Protein AF-A0A168DF14-F1 (afdb_monomer_lite)

Secondary structure (DSSP, 8-state):
-------TT-EEEEE----S-----EEEEEEESS---TTS---GGGEEEEEEEE-----GGGS--PPPSEEEEEPPP--SS---B-

pLDDT: mean 93.01, std 5.53, range [53.84, 97.69]

Radius of gyration: 15.3 Å; chains: 1; bounding box: 39×27×36 Å

Foldseek 3Di:
DDADDDDAFDKDKAFDDDPDWDQAQWDWKWKFQAADDPVDDDDPVRIDTDDIDGHPDDDSVVDRRTDDGMDIDTHHDHDPHHMDMD

Sequence (86 aa):
HHVHKVKVGDKFDIHWDYTMAHKTLGYTYVITDHPTDFSQRLTFDELKTFFENISQEKPFWSHPFPASTDHSIILPEREAGFHVLL

Structure (mmCIF, N/CA/C/O backbone):
data_AF-A0A168DF14-F1
#
_entry.id   AF-A0A168DF14-F1
#
loop_
_atom_site.group_PDB
_atom_site.id
_atom_site.type_symbol
_atom_site.label_atom_id
_atom_site.label_alt_id
_atom_site.label_comp_id
_atom_site.label_asym_id
_atom_site.label_entity_id
_atom_site.label_seq_id
_atom_site.pdbx_PDB_ins_code
_atom_site.Cartn_x
_atom_site.Cartn_y
_atom_site.Cartn_z
_atom_site.occupancy
_atom_site.B_iso_or_equiv
_atom_site.auth_seq_id
_atom_site.auth_comp_id
_atom_site.auth_asym_id
_atom_site.auth_atom_id
_atom_site.pdbx_PDB_model_num
ATOM 1 N N . HIS A 1 1 ? -18.796 4.593 0.722 1.00 53.84 1 HIS A N 1
ATOM 2 C CA . HIS A 1 1 ? -17.369 4.245 0.860 1.00 53.84 1 HIS A CA 1
ATOM 3 C C . HIS A 1 1 ? -17.249 2.747 1.081 1.00 53.84 1 HIS A C 1
ATOM 5 O O . HIS A 1 1 ? -17.984 2.221 1.909 1.00 53.84 1 HIS A O 1
ATOM 11 N N . HIS A 1 2 ? -16.408 2.058 0.307 1.00 71.69 2 HIS A N 1
ATOM 12 C CA . HIS A 1 2 ? -16.103 0.650 0.559 1.00 71.69 2 HIS A CA 1
ATOM 13 C C . HIS A 1 2 ? -15.097 0.585 1.709 1.00 71.69 2 HIS A C 1
ATOM 15 O O . HIS A 1 2 ? -14.042 1.204 1.633 1.00 71.69 2 HIS A O 1
ATOM 21 N N . VAL A 1 3 ? -15.461 -0.107 2.786 1.00 86.19 3 VAL A N 1
ATOM 22 C CA . VAL A 1 3 ? -14.574 -0.376 3.922 1.00 86.19 3 VAL A CA 1
ATOM 23 C C . VAL A 1 3 ? -14.361 -1.879 3.979 1.00 86.19 3 VAL A C 1
ATOM 25 O O . VAL A 1 3 ? -15.327 -2.645 3.956 1.00 86.19 3 VAL A O 1
ATOM 28 N N . HIS A 1 4 ? -13.103 -2.295 4.058 1.00 91.81 4 HIS A N 1
ATOM 29 C CA . HIS A 1 4 ? -12.741 -3.697 4.203 1.00 91.81 4 HIS A CA 1
ATOM 30 C C . HIS A 1 4 ? -12.781 -4.074 5.685 1.00 91.81 4 HIS A C 1
ATOM 32 O O . HIS A 1 4 ? -12.154 -3.424 6.517 1.00 91.81 4 HIS A O 1
ATOM 38 N N . LYS A 1 5 ? -13.546 -5.117 6.027 1.00 94.44 5 LYS A N 1
ATOM 39 C CA . LYS A 1 5 ? -13.542 -5.677 7.383 1.00 94.44 5 LYS A CA 1
ATOM 40 C C . LYS A 1 5 ? -12.337 -6.598 7.517 1.00 94.44 5 LYS A C 1
ATOM 42 O O . LYS A 1 5 ? -12.273 -7.606 6.820 1.00 94.44 5 LYS A O 1
ATOM 47 N N . VAL A 1 6 ? -11.429 -6.247 8.414 1.00 94.75 6 VAL A N 1
ATOM 48 C CA . VAL A 1 6 ? -10.174 -6.958 8.676 1.00 94.75 6 VAL A CA 1
ATOM 49 C C . VAL A 1 6 ? -9.964 -7.099 10.181 1.00 94.75 6 VAL A C 1
ATOM 51 O O . VAL A 1 6 ? -10.672 -6.476 10.979 1.00 94.75 6 VAL A O 1
ATOM 54 N N . LYS A 1 7 ? -9.001 -7.927 10.570 1.00 93.38 7 LYS A N 1
ATOM 55 C CA . LYS A 1 7 ? -8.519 -8.086 11.939 1.00 93.38 7 LYS A CA 1
ATOM 56 C C . LYS A 1 7 ? -7.030 -7.772 12.007 1.00 93.38 7 LYS A C 1
ATOM 58 O O . LYS A 1 7 ? -6.301 -7.842 11.020 1.00 93.38 7 LYS A O 1
ATOM 63 N N . VAL A 1 8 ? -6.586 -7.435 13.210 1.00 90.19 8 VAL A N 1
ATOM 64 C CA . VAL A 1 8 ? -5.164 -7.278 13.516 1.00 90.19 8 VAL A CA 1
ATOM 65 C C . VAL A 1 8 ? -4.414 -8.567 13.176 1.00 90.19 8 VAL A C 1
ATOM 67 O O . VAL A 1 8 ? -4.880 -9.657 13.511 1.00 90.19 8 VAL A O 1
ATOM 70 N N . GLY A 1 9 ? -3.260 -8.432 12.519 1.00 92.25 9 GLY A N 1
ATOM 71 C CA . GLY A 1 9 ? -2.430 -9.561 12.103 1.00 92.25 9 GLY A CA 1
ATOM 72 C C . GLY A 1 9 ? -2.934 -10.295 10.860 1.00 92.25 9 GLY A C 1
ATOM 73 O O . GLY A 1 9 ? -2.294 -11.262 10.443 1.00 92.25 9 GLY A O 1
ATOM 74 N N . ASP A 1 10 ? -4.042 -9.859 10.248 1.00 95.31 10 ASP A N 1
ATOM 75 C CA . ASP A 1 10 ? -4.496 -10.444 8.990 1.00 95.31 10 ASP A CA 1
ATOM 76 C C . ASP A 1 10 ? -3.437 -10.248 7.901 1.00 95.31 10 ASP A C 1
ATOM 78 O O . ASP A 1 10 ? -2.843 -9.176 7.739 1.00 95.31 10 ASP A O 1
ATOM 82 N N . LYS A 1 11 ? -3.252 -11.303 7.110 1.00 96.56 11 LYS A N 1
ATOM 83 C CA . LYS A 1 11 ? -2.592 -11.210 5.816 1.00 96.56 11 LYS A CA 1
ATOM 84 C C . LYS A 1 11 ? -3.544 -10.501 4.854 1.00 96.56 11 LYS A C 1
ATOM 86 O O . LYS A 1 11 ? -4.656 -10.975 4.630 1.00 96.56 11 LYS A O 1
ATOM 91 N N . PHE A 1 12 ? -3.108 -9.377 4.306 1.00 95.69 12 PHE A N 1
ATOM 92 C CA . PHE A 1 12 ? -3.883 -8.561 3.383 1.00 95.69 12 PHE A CA 1
ATOM 93 C C . PHE A 1 12 ? -3.218 -8.580 2.008 1.00 95.69 12 PHE A C 1
ATOM 95 O O . PHE A 1 12 ? -2.097 -8.095 1.834 1.00 95.69 12 PHE A O 1
ATOM 102 N N . ASP A 1 13 ? -3.911 -9.189 1.048 1.00 96.12 13 ASP A N 1
ATOM 103 C CA . ASP A 1 13 ? -3.445 -9.332 -0.328 1.00 96.12 13 ASP A CA 1
ATOM 104 C C . ASP A 1 13 ? -3.942 -8.146 -1.172 1.00 96.12 13 ASP A C 1
ATOM 106 O O . ASP A 1 13 ? -5.129 -7.812 -1.165 1.00 96.12 13 ASP A O 1
ATOM 110 N N . ILE A 1 14 ? -3.021 -7.498 -1.885 1.00 95.38 14 ILE A N 1
ATOM 111 C CA . ILE A 1 14 ? -3.260 -6.300 -2.698 1.00 95.38 14 ILE A CA 1
ATOM 112 C C . ILE A 1 14 ? -2.855 -6.608 -4.134 1.00 95.38 14 ILE A C 1
ATOM 114 O O . ILE A 1 14 ? -1.746 -7.084 -4.378 1.00 95.38 14 ILE A O 1
ATOM 118 N N . HIS A 1 15 ? -3.744 -6.293 -5.074 1.00 95.88 15 HIS A N 1
ATOM 119 C CA . HIS A 1 15 ? -3.476 -6.367 -6.504 1.00 95.88 15 HIS A CA 1
ATOM 120 C C . HIS A 1 15 ? -3.467 -4.961 -7.105 1.00 95.88 15 HIS A C 1
ATOM 122 O O . HIS A 1 15 ? -4.443 -4.219 -6.978 1.00 95.88 15 HIS A O 1
ATOM 128 N N . TRP A 1 16 ? -2.368 -4.602 -7.761 1.00 94.69 16 TRP A N 1
ATOM 129 C CA . TRP A 1 16 ? -2.210 -3.351 -8.490 1.00 94.69 16 TRP A CA 1
ATOM 130 C C . TRP A 1 16 ? -2.382 -3.584 -9.992 1.00 94.69 16 TRP A C 1
ATOM 132 O O . TRP A 1 16 ? -1.524 -4.188 -10.641 1.00 94.69 16 TRP A O 1
ATOM 142 N N . ASP A 1 17 ? -3.457 -3.033 -10.554 1.00 93.81 17 ASP A N 1
ATOM 143 C CA . ASP A 1 17 ? -3.697 -3.017 -11.998 1.00 93.81 17 ASP A CA 1
ATOM 144 C C . ASP A 1 17 ? -2.767 -2.004 -12.696 1.00 93.81 17 ASP A C 1
ATOM 146 O O . ASP A 1 17 ? -3.103 -0.829 -12.889 1.00 93.81 17 ASP A O 1
ATOM 150 N N . TYR A 1 18 ? -1.570 -2.444 -13.095 1.00 88.75 18 TYR A N 1
ATOM 151 C CA . TYR A 1 18 ? -0.642 -1.613 -13.870 1.00 88.75 18 TYR A CA 1
ATOM 152 C C . TYR A 1 18 ? -1.061 -1.525 -15.334 1.00 88.75 18 TYR A C 1
ATOM 154 O O . TYR A 1 18 ? -0.805 -2.415 -16.140 1.00 88.75 18 TYR A O 1
ATOM 162 N N . THR A 1 19 ? -1.654 -0.393 -15.698 1.00 91.25 19 THR A N 1
ATOM 163 C CA . THR A 1 19 ? -2.065 -0.100 -17.079 1.00 91.25 19 THR A CA 1
ATOM 164 C C . THR A 1 19 ? -0.947 0.510 -17.928 1.00 91.25 19 THR A C 1
ATOM 166 O O . THR A 1 19 ? -1.062 0.578 -19.151 1.00 91.25 19 THR A O 1
ATOM 169 N N . MET A 1 20 ? 0.153 0.936 -17.298 1.00 91.38 20 MET A N 1
ATOM 170 C CA . MET A 1 20 ? 1.329 1.505 -17.954 1.00 91.38 20 MET A CA 1
ATOM 171 C C . MET A 1 20 ? 2.618 1.004 -17.299 1.00 91.38 20 MET A C 1
ATOM 173 O O . MET A 1 20 ? 2.703 0.856 -16.080 1.00 91.38 20 MET A O 1
ATOM 177 N N . ALA A 1 21 ? 3.639 0.762 -18.123 1.00 89.31 21 ALA A N 1
ATOM 178 C CA . ALA A 1 21 ? 4.943 0.318 -17.651 1.00 89.31 21 ALA A CA 1
ATOM 179 C C . ALA A 1 21 ? 5.737 1.494 -17.063 1.00 89.31 21 ALA A C 1
ATOM 181 O O . ALA A 1 21 ? 6.136 2.416 -17.779 1.00 89.31 21 ALA A O 1
ATOM 182 N N . HIS A 1 22 ? 6.009 1.422 -15.762 1.00 92.25 22 HIS A N 1
ATOM 183 C CA . HIS A 1 22 ? 6.892 2.338 -15.047 1.00 92.25 22 HIS A CA 1
ATOM 184 C C . HIS A 1 22 ? 8.066 1.562 -14.450 1.00 92.25 22 HIS A C 1
ATOM 186 O O . HIS A 1 22 ? 7.895 0.431 -13.995 1.00 92.25 22 HIS A O 1
ATOM 192 N N . LYS A 1 23 ? 9.257 2.175 -14.440 1.00 94.31 23 LYS A N 1
ATOM 193 C CA . LYS A 1 23 ? 10.364 1.675 -13.621 1.00 94.31 23 LYS A CA 1
ATOM 194 C C . LYS A 1 23 ? 10.046 1.972 -12.158 1.00 94.31 23 LYS A C 1
ATOM 196 O O . LYS A 1 23 ? 10.020 3.140 -11.772 1.00 94.31 23 LYS A O 1
ATOM 201 N N . THR A 1 24 ? 9.830 0.934 -11.366 1.00 94.94 24 THR A N 1
ATOM 202 C CA . THR A 1 24 ? 9.384 1.040 -9.977 1.00 94.94 24 THR A CA 1
ATOM 203 C C . THR A 1 24 ? 10.493 0.593 -9.040 1.00 94.94 24 THR A C 1
ATOM 205 O O . THR A 1 24 ? 10.863 -0.577 -9.011 1.00 94.94 24 THR A O 1
ATOM 208 N N . LEU A 1 25 ? 11.034 1.535 -8.264 1.00 95.12 25 LEU A N 1
ATOM 209 C CA . LEU A 1 25 ? 12.083 1.234 -7.283 1.00 95.12 25 LEU A CA 1
ATOM 210 C C . LEU A 1 25 ? 11.579 0.345 -6.148 1.00 95.12 25 LEU A C 1
ATOM 212 O O . LEU A 1 25 ? 12.359 -0.401 -5.563 1.00 95.12 25 LEU A O 1
ATOM 216 N N . GLY A 1 26 ? 10.295 0.443 -5.825 1.00 95.19 26 GLY A N 1
ATOM 217 C CA . GLY A 1 26 ? 9.701 -0.316 -4.749 1.00 95.19 26 GLY A CA 1
ATOM 218 C C . GLY A 1 26 ? 8.441 0.328 -4.217 1.00 95.19 26 GLY A C 1
ATOM 219 O O . GLY A 1 26 ? 7.843 1.186 -4.869 1.00 95.19 26 GLY A O 1
ATOM 220 N N . TYR A 1 27 ? 8.068 -0.110 -3.023 1.00 97.00 27 TYR A N 1
ATOM 221 C CA . TYR A 1 27 ? 6.780 0.178 -2.419 1.00 97.00 27 TYR A CA 1
ATOM 222 C C . TYR A 1 27 ? 6.911 0.411 -0.927 1.00 97.00 27 TYR A C 1
ATOM 224 O O . TYR A 1 27 ? 7.676 -0.275 -0.246 1.00 97.00 27 TYR A O 1
ATOM 232 N N . THR A 1 28 ? 6.100 1.338 -0.442 1.00 97.62 28 THR A N 1
ATOM 233 C CA . THR A 1 28 ? 5.924 1.641 0.971 1.00 97.62 28 THR A CA 1
ATOM 234 C C . THR A 1 28 ? 4.435 1.557 1.251 1.00 97.62 28 THR A C 1
ATOM 236 O O . THR A 1 28 ? 3.656 2.157 0.516 1.00 97.62 28 THR A O 1
ATOM 239 N N . TYR A 1 29 ? 4.063 0.831 2.301 1.00 97.56 29 TYR A N 1
ATOM 240 C CA . TYR A 1 29 ? 2.712 0.867 2.843 1.00 97.56 29 TYR A CA 1
ATOM 241 C C . TYR A 1 29 ? 2.725 1.589 4.180 1.00 97.56 29 TYR A C 1
ATOM 243 O O . TYR A 1 29 ? 3.523 1.280 5.079 1.00 97.56 29 TYR A O 1
ATOM 251 N N . VAL A 1 30 ? 1.815 2.545 4.306 1.00 97.69 30 VAL A N 1
ATOM 252 C CA . VAL A 1 30 ? 1.616 3.328 5.519 1.00 97.69 30 VAL A CA 1
ATOM 253 C C . VAL A 1 30 ? 0.179 3.176 5.992 1.00 97.69 30 VAL A C 1
ATOM 255 O O . VAL A 1 30 ? -0.749 3.031 5.204 1.00 97.69 30 VAL A O 1
ATOM 258 N N . ILE A 1 31 ? -0.023 3.186 7.302 1.00 96.81 31 ILE A N 1
ATOM 259 C CA . ILE A 1 31 ? -1.352 3.072 7.900 1.00 96.81 31 ILE A CA 1
ATOM 260 C C . ILE A 1 31 ? -1.505 4.106 9.004 1.00 96.81 31 ILE A C 1
ATOM 262 O O . ILE A 1 31 ? -0.519 4.458 9.658 1.00 96.81 31 ILE A O 1
ATOM 266 N N . THR A 1 32 ? -2.724 4.589 9.226 1.00 96.50 32 THR A N 1
ATOM 267 C CA . THR A 1 32 ? -2.983 5.519 10.327 1.00 96.50 32 THR A CA 1
ATOM 268 C C . THR A 1 32 ? -2.614 4.912 11.677 1.00 96.50 32 THR A C 1
ATOM 270 O O . THR A 1 32 ? -2.850 3.724 11.925 1.00 96.50 32 THR A O 1
ATOM 273 N N . ASP A 1 33 ? -2.003 5.720 12.542 1.00 93.88 33 ASP A N 1
ATOM 274 C CA . ASP A 1 33 ? -1.566 5.3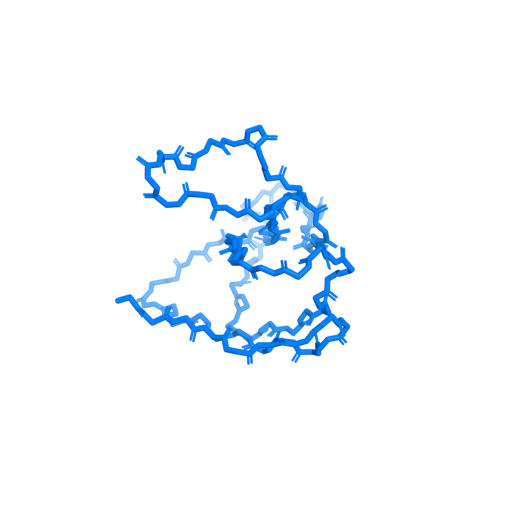00 13.880 1.00 93.88 33 ASP A CA 1
ATOM 275 C C . ASP A 1 33 ? -2.765 5.098 14.820 1.00 93.88 33 ASP A C 1
ATOM 277 O O . ASP A 1 33 ? -2.864 4.096 15.525 1.00 93.88 33 ASP A O 1
ATOM 281 N N . HIS A 1 34 ? -3.741 6.005 14.725 1.00 93.06 34 HIS A N 1
ATOM 282 C CA . HIS A 1 34 ? -4.990 5.987 15.484 1.00 93.06 34 HIS A CA 1
ATOM 283 C C . HIS A 1 34 ? -6.211 5.867 14.556 1.00 93.06 34 HIS A C 1
ATOM 285 O O . HIS A 1 34 ? -6.094 6.104 13.343 1.00 93.06 34 HIS A O 1
ATOM 291 N N . PRO A 1 35 ? -7.389 5.501 15.099 1.00 92.12 35 PRO A N 1
ATOM 292 C CA . PRO A 1 35 ? -8.624 5.468 14.332 1.00 92.12 35 PRO A CA 1
ATOM 293 C C . PRO A 1 35 ? -8.929 6.829 13.700 1.00 92.12 35 PRO A C 1
ATOM 295 O O . PRO A 1 35 ? -8.889 7.865 14.360 1.00 92.12 35 PRO A O 1
ATOM 298 N N . THR A 1 36 ? -9.240 6.825 12.410 1.00 89.38 36 THR A N 1
ATOM 299 C CA . THR A 1 36 ? -9.490 8.034 11.627 1.00 89.38 36 THR A CA 1
ATOM 300 C C . THR A 1 36 ? -10.903 8.559 11.856 1.00 89.38 36 THR A C 1
ATOM 302 O O . THR A 1 36 ? -11.885 7.843 11.642 1.00 89.38 36 THR A O 1
ATOM 305 N N . ASP A 1 37 ? -11.011 9.842 12.206 1.00 87.19 37 ASP A N 1
ATOM 306 C CA . ASP A 1 37 ? -12.258 10.597 12.098 1.00 87.19 37 ASP A CA 1
ATOM 307 C C . ASP A 1 37 ? -12.395 11.178 10.682 1.00 87.19 37 ASP A C 1
ATOM 309 O O . ASP A 1 37 ? -11.684 12.101 10.286 1.00 87.19 37 ASP A O 1
ATOM 313 N N . PHE A 1 38 ? -13.349 10.651 9.914 1.00 85.44 38 PHE A N 1
ATOM 314 C CA . PHE A 1 38 ? -13.615 11.100 8.545 1.00 85.44 38 PHE A CA 1
ATOM 315 C C . PHE A 1 38 ? -14.299 12.472 8.452 1.00 85.44 38 PHE A C 1
ATOM 317 O O . PHE A 1 38 ? -14.574 12.935 7.343 1.00 85.44 38 PHE A O 1
ATOM 324 N N . SER A 1 39 ? -14.594 13.131 9.579 1.00 90.06 39 SER A N 1
ATOM 325 C CA . SER A 1 39 ? -15.030 14.532 9.586 1.00 90.06 39 SER A CA 1
ATOM 326 C C . SER A 1 39 ? -13.908 15.495 9.174 1.00 90.06 39 SER A C 1
ATOM 328 O O . SER A 1 39 ? -14.185 16.609 8.720 1.00 90.06 39 SER A O 1
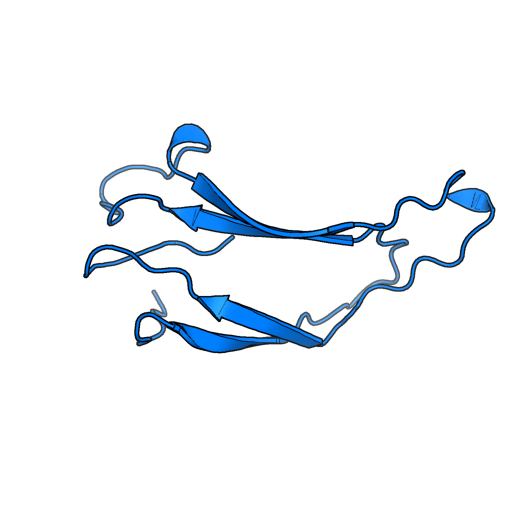ATOM 330 N N . GLN A 1 40 ? -12.650 15.055 9.279 1.00 87.00 40 GLN A N 1
ATOM 331 C CA . GLN A 1 40 ? -11.464 15.818 8.913 1.00 87.00 40 GLN A CA 1
ATOM 332 C C . GLN A 1 40 ? -10.698 15.147 7.772 1.00 87.00 40 GLN A C 1
ATOM 334 O O . GLN A 1 40 ? -10.850 13.962 7.471 1.00 87.00 40 GLN A O 1
ATOM 339 N N . ARG A 1 41 ? -9.875 15.940 7.082 1.00 91.50 41 ARG A N 1
ATOM 340 C CA . ARG A 1 41 ? -9.010 15.430 6.019 1.00 91.50 41 ARG A CA 1
ATOM 341 C C . ARG A 1 41 ? -7.796 14.748 6.643 1.00 91.50 41 ARG A C 1
ATOM 343 O O . ARG A 1 41 ? -7.136 15.358 7.473 1.00 91.50 41 ARG A O 1
ATOM 350 N N . LEU A 1 42 ? -7.468 13.554 6.149 1.00 92.19 42 LEU A N 1
ATOM 351 C CA . LEU A 1 42 ? -6.245 12.835 6.502 1.00 92.19 42 LEU A CA 1
ATOM 352 C C . LEU A 1 42 ? -4.998 13.700 6.259 1.00 92.19 42 LEU A C 1
ATOM 354 O O . LEU A 1 42 ? -4.846 14.298 5.185 1.00 92.19 42 LEU A O 1
ATOM 358 N N . THR A 1 43 ? -4.099 13.716 7.234 1.00 92.44 43 THR A N 1
ATOM 359 C CA . THR A 1 43 ? -2.791 14.374 7.166 1.00 92.44 43 THR A CA 1
ATOM 360 C C . THR A 1 43 ? -1.663 13.343 7.193 1.00 92.44 43 THR A C 1
ATOM 362 O O . THR A 1 43 ? -1.822 12.232 7.693 1.00 92.44 43 THR A O 1
ATOM 365 N N . PHE A 1 44 ? -0.499 13.688 6.634 1.00 91.06 44 PHE A N 1
ATOM 366 C CA . PHE A 1 44 ? 0.640 12.760 6.601 1.00 91.06 44 PHE A CA 1
ATOM 367 C C . PHE A 1 44 ? 1.208 12.447 7.992 1.00 91.06 44 PHE A C 1
ATOM 369 O O . PHE A 1 44 ? 1.751 11.362 8.180 1.00 91.06 44 PHE A O 1
ATOM 376 N N . ASP A 1 45 ? 1.045 13.345 8.965 1.00 93.31 45 ASP A N 1
ATOM 377 C CA . ASP A 1 45 ? 1.540 13.152 10.335 1.00 93.31 45 ASP A CA 1
ATOM 378 C C . ASP A 1 45 ? 0.810 12.017 11.075 1.00 93.31 45 ASP A C 1
ATOM 380 O O . ASP A 1 45 ? 1.341 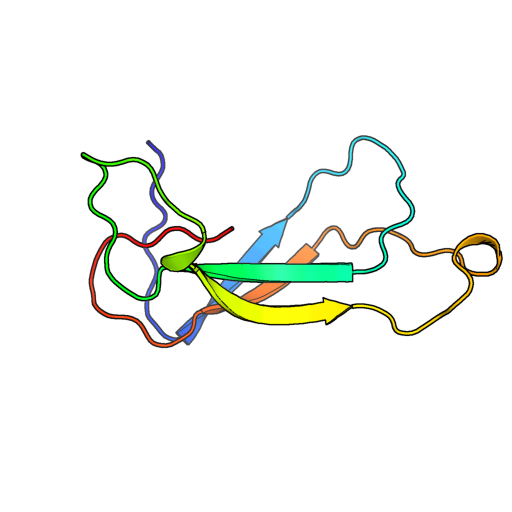11.442 12.027 1.00 93.31 45 ASP A O 1
ATOM 384 N N . GLU A 1 46 ? -0.388 11.655 10.609 1.00 94.38 46 GLU A N 1
ATOM 385 C CA . GLU A 1 46 ? -1.204 10.568 11.155 1.00 94.38 46 GLU A CA 1
ATOM 386 C C . GLU A 1 46 ? -0.796 9.189 10.616 1.00 94.38 46 GLU A C 1
ATOM 388 O O . GLU A 1 46 ? -1.274 8.172 11.122 1.00 94.38 46 GLU A O 1
ATOM 393 N N . LEU A 1 47 ? 0.066 9.129 9.594 1.00 95.75 47 LEU A N 1
ATOM 394 C CA . LEU A 1 47 ? 0.456 7.899 8.907 1.00 95.75 47 LEU A CA 1
ATOM 395 C C . LEU A 1 47 ? 1.788 7.350 9.432 1.00 95.75 47 LEU A C 1
ATOM 397 O O 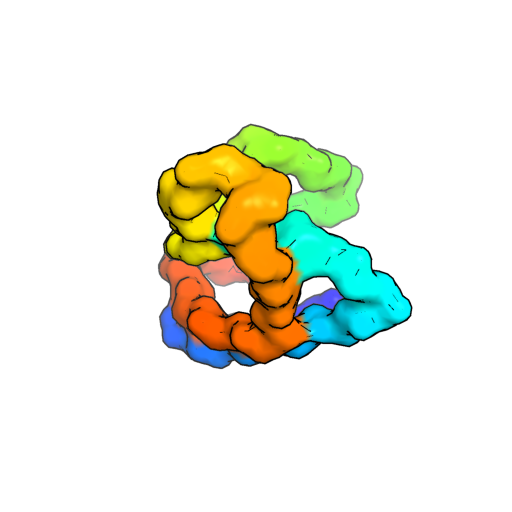. LEU A 1 47 ? 2.756 8.080 9.647 1.00 95.75 47 LEU A O 1
ATOM 401 N N . LYS A 1 48 ? 1.858 6.026 9.589 1.00 96.69 48 LYS A N 1
ATOM 402 C CA . LYS A 1 48 ? 3.071 5.296 9.970 1.00 96.69 48 LYS A CA 1
ATOM 403 C C . LYS A 1 48 ? 3.394 4.220 8.950 1.00 96.69 48 LYS A C 1
ATOM 405 O O . LYS A 1 48 ? 2.561 3.362 8.658 1.00 96.69 48 LYS A O 1
ATOM 410 N N . THR A 1 49 ? 4.632 4.228 8.473 1.00 97.00 49 THR A N 1
ATOM 411 C CA . THR A 1 49 ? 5.191 3.134 7.683 1.00 97.00 49 THR A CA 1
ATOM 412 C C . THR A 1 49 ? 5.265 1.858 8.510 1.00 97.00 49 THR A C 1
ATOM 414 O O . THR A 1 49 ? 5.758 1.874 9.636 1.00 97.00 49 THR A O 1
ATOM 417 N N . PHE A 1 50 ? 4.795 0.748 7.945 1.00 95.94 50 PHE A N 1
ATOM 418 C CA . PHE A 1 50 ? 4.909 -0.578 8.567 1.00 95.94 50 PHE A CA 1
ATOM 419 C C . PHE A 1 50 ? 5.464 -1.640 7.613 1.00 95.94 50 PHE A C 1
ATOM 421 O O . PHE A 1 50 ? 5.863 -2.713 8.061 1.00 95.94 50 PHE A O 1
ATOM 428 N N . PHE A 1 51 ? 5.517 -1.349 6.313 1.00 96.44 51 PHE A N 1
ATOM 429 C CA . PHE A 1 51 ? 6.131 -2.218 5.323 1.00 96.44 51 PHE A CA 1
ATOM 430 C C . PHE A 1 51 ? 6.837 -1.384 4.260 1.00 96.44 51 PHE A C 1
ATOM 432 O O . PHE A 1 51 ? 6.257 -0.442 3.718 1.00 96.44 51 PHE A O 1
ATOM 439 N N . GLU A 1 52 ? 8.060 -1.782 3.921 1.00 96.50 52 GLU A N 1
ATOM 440 C CA . GLU A 1 52 ? 8.812 -1.239 2.794 1.00 96.50 52 GLU A CA 1
ATOM 441 C C . GLU A 1 52 ? 9.528 -2.363 2.057 1.00 96.50 52 GLU A C 1
ATOM 443 O O . GLU A 1 52 ? 10.147 -3.239 2.661 1.00 96.50 52 GLU A O 1
ATOM 448 N N . ASN A 1 53 ? 9.480 -2.303 0.733 1.00 94.31 53 ASN A N 1
ATOM 449 C CA . ASN A 1 53 ? 10.317 -3.103 -0.143 1.00 94.31 53 ASN A CA 1
ATOM 450 C C . ASN A 1 53 ? 10.834 -2.187 -1.248 1.00 94.31 53 ASN A C 1
ATOM 452 O O . ASN A 1 53 ? 10.190 -2.029 -2.284 1.00 94.31 53 ASN A O 1
ATOM 456 N N . ILE A 1 54 ? 11.959 -1.526 -0.974 1.00 94.81 54 ILE A N 1
ATOM 457 C CA . ILE A 1 54 ? 12.593 -0.552 -1.863 1.00 94.81 54 ILE A CA 1
ATOM 458 C C . ILE A 1 54 ? 13.963 -1.084 -2.271 1.00 94.81 54 ILE A C 1
ATOM 460 O O . ILE A 1 54 ? 14.815 -1.354 -1.422 1.00 94.81 54 ILE A O 1
ATOM 464 N N . SER A 1 55 ? 14.190 -1.215 -3.577 1.00 93.75 55 SER A N 1
ATOM 465 C CA . SER A 1 55 ? 15.486 -1.621 -4.110 1.00 93.75 55 SER A CA 1
ATOM 466 C C . SER A 1 55 ? 16.560 -0.576 -3.815 1.00 93.75 55 SER A C 1
ATOM 468 O O . SER A 1 55 ? 16.344 0.633 -3.919 1.00 93.75 55 SER A O 1
ATOM 470 N N . GLN A 1 56 ? 17.757 -1.058 -3.486 1.00 94.75 56 GLN A N 1
ATOM 471 C CA . GLN A 1 56 ? 18.941 -0.225 -3.277 1.00 94.75 56 GLN A CA 1
ATOM 472 C C . GLN A 1 56 ? 19.775 -0.047 -4.557 1.00 94.75 56 GLN A C 1
ATOM 474 O O . GLN A 1 56 ? 20.768 0.683 -4.541 1.00 94.75 56 GLN A O 1
ATOM 479 N N . GLU A 1 57 ? 19.388 -0.698 -5.659 1.00 93.88 57 GLU A N 1
ATOM 480 C CA . GLU A 1 57 ? 20.122 -0.658 -6.922 1.00 93.88 57 GLU A CA 1
ATOM 481 C C . GLU A 1 57 ? 20.137 0.756 -7.521 1.00 93.88 57 GLU A C 1
ATOM 483 O O . GLU A 1 57 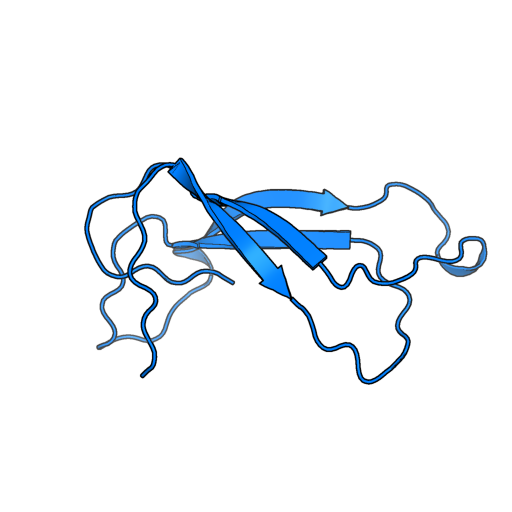? 19.124 1.456 -7.615 1.00 93.88 57 GLU A O 1
ATOM 488 N N . LYS A 1 58 ? 21.326 1.196 -7.933 1.00 90.38 58 LYS A N 1
ATOM 489 C CA . LYS A 1 58 ? 21.567 2.494 -8.564 1.00 90.38 58 LYS A CA 1
ATOM 490 C C . LYS A 1 58 ? 22.664 2.328 -9.616 1.00 90.38 58 LYS A C 1
ATOM 492 O O . LYS A 1 58 ? 23.600 1.567 -9.380 1.00 90.38 58 LYS A O 1
ATOM 497 N N . PRO A 1 59 ? 22.629 3.101 -10.710 1.00 93.12 59 PRO A N 1
ATOM 498 C CA . PRO A 1 59 ? 21.645 4.140 -11.035 1.00 93.12 59 PRO A CA 1
ATOM 499 C C . PRO A 1 59 ? 20.397 3.620 -11.770 1.00 93.12 59 PRO A C 1
ATOM 501 O O . PRO A 1 59 ? 20.437 2.592 -12.427 1.00 93.12 59 PRO A O 1
ATOM 504 N N . PHE A 1 60 ? 19.280 4.359 -11.765 1.00 89.62 60 PHE A N 1
ATOM 505 C CA . PHE A 1 60 ? 18.010 3.817 -12.284 1.00 89.62 60 PHE A CA 1
ATOM 506 C C . PHE A 1 60 ? 17.990 3.430 -13.775 1.00 89.62 60 PHE A C 1
ATOM 508 O O . PHE A 1 60 ? 17.160 2.630 -14.216 1.00 89.62 60 PHE A O 1
ATOM 515 N N . TRP A 1 61 ? 18.892 3.993 -14.579 1.00 92.06 61 TRP A N 1
ATOM 516 C CA . TRP A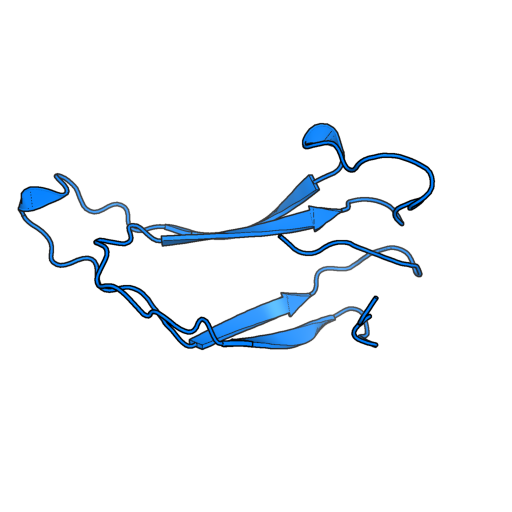 1 61 ? 18.968 3.699 -16.007 1.00 92.06 61 TRP A CA 1
ATOM 517 C C . TRP A 1 61 ? 19.622 2.347 -16.318 1.00 92.06 61 TRP A C 1
ATOM 519 O O . TRP A 1 61 ? 19.319 1.794 -17.371 1.00 92.06 61 TRP A O 1
ATOM 529 N N . SER A 1 62 ? 20.444 1.783 -15.424 1.00 95.44 62 SER A N 1
ATOM 530 C CA . SER A 1 62 ? 21.145 0.508 -15.657 1.00 95.44 62 SER A CA 1
ATOM 531 C C . SER A 1 62 ? 20.393 -0.734 -15.170 1.00 95.44 62 SER A C 1
ATOM 533 O O . SER A 1 62 ? 20.883 -1.840 -15.373 1.00 95.44 62 SER A O 1
ATOM 535 N N . HIS A 1 63 ? 19.210 -0.573 -14.563 1.00 93.75 63 HIS A N 1
ATOM 536 C CA . HIS A 1 63 ? 18.430 -1.668 -13.969 1.00 93.75 63 HIS A CA 1
ATOM 537 C C . HIS A 1 63 ? 16.979 -1.688 -14.491 1.00 93.75 63 HIS A C 1
ATOM 539 O O . HIS A 1 63 ? 16.436 -0.628 -14.836 1.00 93.75 63 HIS A O 1
ATOM 545 N N . PRO A 1 64 ? 16.340 -2.870 -14.602 1.00 89.75 64 PRO A N 1
ATOM 546 C CA . PRO A 1 64 ? 15.029 -3.018 -15.239 1.00 89.75 64 PRO A CA 1
ATOM 547 C C . PRO A 1 64 ? 13.836 -2.550 -14.384 1.00 89.75 64 PRO A C 1
ATOM 549 O O . PRO A 1 64 ? 12.859 -2.098 -14.968 1.00 89.75 64 PRO A O 1
ATOM 552 N N . PHE A 1 65 ? 13.913 -2.611 -13.046 1.00 93.25 65 PHE A N 1
ATOM 553 C CA . PHE A 1 65 ? 12.872 -2.172 -12.089 1.00 93.25 65 PHE A CA 1
ATOM 554 C C . PHE A 1 65 ? 11.411 -2.414 -12.514 1.00 93.25 65 PHE A C 1
ATOM 556 O O . PHE A 1 65 ? 10.640 -1.460 -12.623 1.00 93.25 65 PHE A O 1
ATOM 563 N N . PRO A 1 66 ? 11.005 -3.667 -12.779 1.00 92.62 66 PRO A N 1
ATOM 564 C CA . PRO A 1 66 ? 9.608 -3.956 -13.075 1.00 92.62 66 PRO A CA 1
ATOM 565 C C . PRO A 1 66 ? 8.722 -3.686 -11.850 1.00 92.62 66 PRO A C 1
ATOM 567 O O . PRO A 1 66 ? 9.110 -3.959 -10.715 1.00 92.62 66 PRO A O 1
ATOM 570 N N . ALA A 1 67 ? 7.514 -3.176 -12.088 1.00 93.75 67 ALA A N 1
ATOM 571 C CA . ALA A 1 67 ? 6.483 -3.081 -11.062 1.00 93.75 67 ALA A CA 1
ATOM 572 C C . ALA A 1 67 ? 6.017 -4.480 -10.608 1.00 93.75 67 ALA A C 1
ATOM 574 O O . ALA A 1 67 ? 5.925 -5.401 -11.420 1.00 93.75 67 ALA A O 1
ATOM 575 N N . SER A 1 68 ? 5.703 -4.625 -9.320 1.00 93.19 68 SER A N 1
ATOM 576 C CA . SER A 1 68 ? 5.091 -5.827 -8.743 1.00 93.19 68 SER A CA 1
ATOM 577 C C . SER A 1 68 ? 3.582 -5.644 -8.657 1.00 93.19 68 SER A C 1
ATOM 579 O O . SER A 1 68 ? 3.133 -4.705 -8.003 1.00 93.19 68 SER A O 1
ATOM 581 N N . THR A 1 69 ? 2.811 -6.531 -9.285 1.00 94.19 69 THR A N 1
ATOM 582 C CA . THR A 1 69 ? 1.336 -6.507 -9.300 1.00 94.19 69 THR A CA 1
ATOM 583 C C . THR A 1 69 ? 0.745 -6.960 -7.976 1.00 94.19 69 THR A C 1
ATOM 585 O O . THR A 1 69 ? -0.118 -6.290 -7.420 1.00 94.19 69 THR A O 1
ATOM 588 N N . ASP A 1 70 ? 1.243 -8.073 -7.448 1.00 95.69 70 ASP A N 1
ATOM 589 C CA . ASP A 1 70 ? 0.665 -8.751 -6.295 1.00 95.69 70 ASP A CA 1
ATOM 590 C C . ASP A 1 70 ? 1.540 -8.545 -5.068 1.00 95.69 70 ASP A C 1
ATOM 592 O O . ASP A 1 70 ? 2.756 -8.750 -5.091 1.00 95.69 70 ASP A O 1
ATOM 596 N N . HIS A 1 71 ? 0.917 -8.070 -3.998 1.00 95.81 71 HIS A N 1
ATOM 597 C CA . HIS A 1 71 ? 1.574 -7.771 -2.738 1.00 95.81 71 HIS A CA 1
ATOM 598 C C . HIS A 1 71 ? 0.824 -8.468 -1.632 1.00 95.81 71 HIS A C 1
ATOM 600 O O . HIS A 1 71 ? -0.395 -8.612 -1.673 1.00 95.81 71 HIS A O 1
ATOM 606 N N . SER A 1 72 ? 1.571 -8.879 -0.622 1.00 96.19 72 SER A N 1
ATOM 607 C CA . SER A 1 72 ? 0.997 -9.519 0.536 1.00 96.19 72 SER A CA 1
ATOM 608 C C . SER A 1 72 ? 1.672 -8.988 1.780 1.00 96.19 72 SER A C 1
ATOM 610 O O . SER A 1 72 ? 2.875 -9.168 1.974 1.00 96.19 72 SER A O 1
ATOM 612 N N . ILE A 1 73 ? 0.891 -8.284 2.586 1.00 96.00 73 ILE A N 1
ATOM 613 C CA . ILE A 1 73 ? 1.357 -7.597 3.784 1.00 96.00 73 ILE A CA 1
ATOM 614 C C . ILE A 1 73 ? 0.652 -8.171 5.009 1.00 96.00 73 ILE A C 1
ATOM 616 O O . ILE A 1 73 ? -0.463 -8.679 4.917 1.00 96.00 73 ILE A O 1
ATOM 620 N N . ILE A 1 74 ? 1.298 -8.087 6.168 1.00 96.69 74 ILE A N 1
ATOM 621 C CA . ILE A 1 74 ? 0.658 -8.395 7.448 1.00 96.69 74 ILE A CA 1
ATOM 622 C C . ILE A 1 74 ? 0.220 -7.075 8.066 1.00 96.69 74 ILE A C 1
ATOM 624 O O . ILE A 1 74 ? 1.045 -6.176 8.244 1.00 96.69 74 ILE A O 1
ATOM 628 N N . LEU A 1 75 ? -1.070 -6.945 8.371 1.00 96.31 75 LEU A N 1
ATOM 629 C CA . LEU A 1 75 ? -1.588 -5.739 9.004 1.00 96.31 75 LEU A CA 1
ATOM 630 C C . LEU A 1 75 ? -1.026 -5.619 10.428 1.00 96.31 75 LEU A C 1
ATOM 632 O O . LEU A 1 75 ? -1.119 -6.582 11.199 1.00 96.31 75 LEU A O 1
ATOM 636 N N . PRO A 1 76 ? -0.447 -4.462 10.797 1.00 96.06 76 PRO A N 1
ATOM 637 C CA . PRO A 1 76 ? 0.143 -4.281 12.113 1.00 96.06 76 PRO A CA 1
ATOM 638 C C . PRO A 1 76 ? -0.940 -4.206 13.194 1.00 96.06 76 PRO A C 1
ATOM 640 O O . PRO A 1 76 ? -2.124 -4.002 12.913 1.00 96.06 76 PRO A O 1
ATOM 643 N N . GLU A 1 77 ? -0.529 -4.326 14.454 1.00 94.88 77 GLU A N 1
ATOM 644 C CA . GLU A 1 77 ? -1.425 -4.065 15.579 1.00 94.88 77 GLU A CA 1
ATOM 645 C C . GLU A 1 77 ? -1.881 -2.603 15.583 1.00 94.88 77 GLU A C 1
ATOM 647 O O . GLU A 1 77 ? -1.067 -1.682 15.475 1.00 94.88 77 GLU A O 1
ATOM 652 N N . ARG A 1 78 ? -3.196 -2.395 15.681 1.00 93.31 78 ARG A N 1
ATOM 653 C CA . ARG A 1 78 ? -3.848 -1.085 15.741 1.00 93.31 78 ARG A CA 1
ATOM 654 C C . ARG A 1 78 ? -5.051 -1.141 16.668 1.00 93.31 78 ARG A C 1
ATOM 656 O O . ARG A 1 78 ? -5.625 -2.208 16.895 1.00 93.31 78 ARG A O 1
ATOM 663 N N . GLU A 1 79 ? -5.416 0.020 17.198 1.00 94.25 79 GLU A N 1
ATOM 664 C CA . GLU A 1 79 ? -6.666 0.185 17.932 1.00 94.25 79 GLU A CA 1
ATOM 665 C C . GLU A 1 79 ? -7.863 -0.221 17.058 1.00 94.25 79 GLU A C 1
ATOM 667 O O . GLU A 1 79 ? -7.832 -0.145 15.831 1.00 94.25 79 GLU A O 1
ATOM 672 N N . ALA A 1 80 ? -8.941 -0.689 17.685 1.00 93.31 80 ALA A N 1
ATOM 673 C CA . ALA A 1 80 ? -10.139 -1.041 16.938 1.00 93.31 80 ALA A CA 1
ATOM 674 C C . ALA A 1 80 ? -10.808 0.229 16.393 1.00 93.31 80 ALA A C 1
ATOM 676 O O . ALA A 1 80 ? -11.135 1.142 17.148 1.00 93.31 80 ALA A O 1
ATOM 677 N N . GLY A 1 81 ? -11.073 0.264 15.089 1.00 93.44 81 GLY A N 1
ATOM 678 C CA . GLY A 1 81 ? -11.721 1.406 14.459 1.00 93.44 81 GLY A CA 1
ATOM 679 C C . GLY A 1 81 ? -11.507 1.440 12.955 1.00 93.44 81 GLY A C 1
ATOM 680 O O . GLY A 1 81 ? -11.094 0.454 12.342 1.00 93.44 81 GLY A O 1
ATOM 681 N N . PHE A 1 82 ? -11.812 2.585 12.353 1.00 94.06 82 PHE A N 1
ATOM 682 C CA . PHE A 1 82 ? -11.509 2.820 10.949 1.00 94.06 82 PHE A CA 1
ATOM 683 C C . PHE A 1 82 ? -10.066 3.281 10.808 1.00 94.06 82 PHE A C 1
ATOM 685 O O . PHE A 1 82 ? -9.669 4.254 11.436 1.00 94.06 82 PHE A O 1
ATOM 692 N N . HIS A 1 83 ? -9.307 2.607 9.955 1.00 95.19 83 HIS A N 1
ATOM 693 C CA . HIS A 1 83 ? -7.955 3.008 9.589 1.00 95.19 83 HIS A CA 1
ATOM 694 C C . HIS A 1 83 ? -7.869 3.197 8.081 1.00 95.19 83 HIS A C 1
ATOM 696 O O . HIS A 1 83 ? -8.609 2.565 7.320 1.00 95.19 83 HIS A O 1
ATOM 702 N N . VAL A 1 84 ? -6.948 4.057 7.659 1.00 95.25 84 VAL A N 1
ATOM 703 C CA . VAL A 1 84 ? -6.612 4.237 6.248 1.00 95.25 84 VAL A CA 1
ATOM 704 C C . VAL A 1 84 ? -5.265 3.582 5.987 1.00 95.25 84 VAL A C 1
ATOM 706 O O . VAL A 1 84 ? -4.290 3.901 6.663 1.00 95.25 84 VAL A O 1
ATOM 709 N N . LEU A 1 85 ? -5.240 2.673 5.014 1.00 95.56 85 LEU A N 1
ATOM 710 C CA . LEU A 1 85 ? -4.036 2.104 4.415 1.00 95.56 85 LEU A CA 1
ATOM 711 C C . LEU A 1 85 ? -3.743 2.876 3.123 1.00 95.56 85 LEU A C 1
ATOM 713 O O . LEU A 1 85 ? -4.651 3.045 2.304 1.00 95.56 85 LEU A O 1
ATOM 717 N N . LEU A 1 86 ? -2.505 3.338 2.965 1.00 95.19 86 LEU A N 1
ATOM 718 C CA . LEU A 1 86 ? -2.005 4.057 1.795 1.00 95.19 86 LEU A CA 1
ATOM 719 C C . LEU A 1 86 ? -0.757 3.366 1.238 1.00 95.19 86 LEU A C 1
ATOM 721 O O . LEU A 1 86 ? 0.095 2.937 2.054 1.00 95.19 86 LEU A O 1
#

InterPro domains:
  IPR004302 Cellulose/chitin-binding protein, N-terminal [PF03067] (4-86)
  IPR014756 Immunoglobulin E-set [SSF81296] (6-86)

Organism: NCBI:txid45262